Protein AF-A0A811USN0-F1 (afdb_monomer)

InterPro domains:
  IPR006789 Actin-related protein 2/3 complex subunit 5 [PF04699] (48-111)
  IPR006789 Actin-related protein 2/3 complex subunit 5 [PTHR12644] (50-112)
  IPR036743 Actin-related protein 2/3 complex subunit 5 superfamily [G3DSA:1.25.40.190] (1-50)
  IPR036743 Actin-related protein 2/3 complex subunit 5 superfamily [G3DSA:1.25.40.190] (51-123)
  IPR036743 Actin-related protein 2/3 complex subunit 5 superfamily [SSF69103] (9-112)

pLDDT: mean 76.39, std 14.12, range [41.03, 92.69]

Structure (mmCIF, N/CA/C/O backbone):
data_AF-A0A811USN0-F1
#
_entry.id   AF-A0A811USN0-F1
#
loop_
_atom_site.group_PDB
_atom_site.id
_atom_site.type_symbol
_atom_site.label_atom_id
_atom_site.label_alt_id
_atom_site.label_comp_id
_atom_site.label_asym_id
_atom_site.label_entity_id
_atom_site.label_seq_id
_atom_site.pdbx_PDB_ins_code
_atom_site.Cartn_x
_atom_site.Cartn_y
_atom_site.Cartn_z
_atom_site.occupancy
_atom_site.B_iso_or_equiv
_atom_site.auth_seq_id
_atom_site.auth_comp_id
_atom_site.auth_asym_id
_atom_site.auth_atom_id
_atom_site.pdbx_PDB_model_num
ATOM 1 N N . MET A 1 1 ? 60.223 -54.281 -61.742 1.00 41.03 1 MET A N 1
ATOM 2 C CA . MET A 1 1 ? 60.280 -52.808 -61.626 1.00 41.03 1 MET A CA 1
ATOM 3 C C . MET A 1 1 ? 58.925 -52.307 -61.151 1.00 41.03 1 MET A C 1
ATOM 5 O O . MET A 1 1 ? 57.962 -52.420 -61.899 1.00 41.03 1 MET A O 1
ATOM 9 N N . ALA A 1 2 ? 58.818 -51.858 -59.899 1.00 51.75 2 ALA A N 1
ATOM 10 C CA . ALA A 1 2 ? 57.570 -51.318 -59.361 1.00 51.75 2 ALA A CA 1
ATOM 11 C C . ALA A 1 2 ? 57.408 -49.861 -59.815 1.00 51.75 2 ALA A C 1
ATOM 13 O O . ALA A 1 2 ? 58.319 -49.050 -59.654 1.00 51.75 2 ALA A O 1
ATOM 14 N N . LYS A 1 3 ? 56.264 -49.545 -60.427 1.00 57.91 3 LYS A N 1
ATOM 15 C CA . LYS A 1 3 ? 55.904 -48.185 -60.836 1.00 57.91 3 LYS A CA 1
ATOM 16 C C . LYS A 1 3 ? 55.624 -47.381 -59.561 1.00 57.91 3 LYS A C 1
ATOM 18 O O . LYS A 1 3 ? 54.697 -47.710 -58.830 1.00 57.91 3 LYS A O 1
ATOM 23 N N . ASN A 1 4 ? 56.452 -46.376 -59.279 1.00 58.41 4 ASN A N 1
ATOM 24 C CA . ASN A 1 4 ? 56.256 -45.443 -58.171 1.00 58.41 4 ASN A CA 1
ATOM 25 C C . ASN A 1 4 ? 54.902 -44.739 -58.346 1.00 58.41 4 ASN A C 1
ATOM 27 O O . ASN A 1 4 ? 54.686 -44.058 -59.348 1.00 58.41 4 ASN A O 1
ATOM 31 N N . THR A 1 5 ? 53.989 -44.920 -57.393 1.00 60.06 5 THR A N 1
ATOM 32 C CA . THR A 1 5 ? 52.718 -44.197 -57.346 1.00 60.06 5 THR A CA 1
ATOM 33 C C . THR A 1 5 ? 53.018 -42.767 -56.892 1.00 60.06 5 THR A C 1
ATOM 35 O O . THR A 1 5 ? 52.847 -42.411 -55.729 1.00 60.06 5 THR A O 1
ATOM 38 N N . SER A 1 6 ? 53.511 -41.926 -57.800 1.00 59.44 6 SER A N 1
ATOM 39 C CA . SER A 1 6 ? 53.900 -40.533 -57.542 1.00 59.44 6 SER A CA 1
ATOM 40 C C . SER A 1 6 ? 52.705 -39.597 -57.296 1.00 59.44 6 SER A C 1
ATOM 42 O O . SER A 1 6 ? 52.762 -38.411 -57.609 1.00 59.44 6 SER A O 1
ATOM 44 N N . SER A 1 7 ? 51.602 -40.111 -56.748 1.00 60.53 7 SER A N 1
ATOM 45 C CA . SER A 1 7 ? 50.500 -39.291 -56.268 1.00 60.53 7 SER A CA 1
ATOM 46 C C . SER A 1 7 ? 50.750 -38.967 -54.800 1.00 60.53 7 SER A C 1
ATOM 48 O O . SER A 1 7 ? 50.418 -39.731 -53.898 1.00 60.53 7 SER A O 1
ATOM 50 N N . SER A 1 8 ? 51.333 -37.795 -54.550 1.00 58.03 8 SER A N 1
ATOM 51 C CA . SER A 1 8 ? 51.436 -37.217 -53.203 1.00 58.03 8 SER A CA 1
ATOM 52 C C . SER A 1 8 ? 50.071 -36.755 -52.652 1.00 58.03 8 SER A C 1
ATOM 54 O O . SER A 1 8 ? 50.029 -36.090 -51.617 1.00 58.03 8 SER A O 1
ATOM 56 N N . ALA A 1 9 ? 48.961 -37.079 -53.331 1.00 60.50 9 ALA A N 1
ATOM 57 C CA . ALA A 1 9 ? 47.613 -36.630 -52.993 1.00 60.50 9 ALA A CA 1
ATOM 58 C C . ALA A 1 9 ? 47.170 -37.071 -51.591 1.00 60.50 9 ALA A C 1
ATOM 60 O O . ALA A 1 9 ? 46.544 -36.288 -50.896 1.00 60.50 9 ALA A O 1
ATOM 61 N N . PHE A 1 10 ? 47.573 -38.259 -51.128 1.00 59.97 10 PHE A N 1
ATOM 62 C CA . PHE A 1 10 ? 47.262 -38.739 -49.773 1.00 59.97 10 PHE A CA 1
ATOM 63 C C . PHE A 1 10 ? 47.930 -37.906 -48.663 1.00 59.97 10 PHE A C 1
ATOM 65 O O . PHE A 1 10 ? 47.372 -37.749 -47.588 1.00 59.97 10 PHE A O 1
ATOM 72 N N . ARG A 1 11 ? 49.115 -37.334 -48.925 1.00 70.81 11 ARG A N 1
ATOM 73 C CA . ARG A 1 11 ? 49.865 -36.511 -47.952 1.00 70.81 11 ARG A CA 1
ATOM 74 C C . ARG A 1 11 ? 49.391 -35.058 -47.897 1.00 70.81 11 ARG A C 1
ATOM 76 O O . ARG A 1 11 ? 49.898 -34.283 -47.099 1.00 70.81 11 ARG A O 1
ATOM 83 N N . LYS A 1 12 ? 48.492 -34.688 -48.810 1.00 65.94 12 LYS A N 1
ATOM 84 C CA . LYS A 1 12 ? 47.904 -33.352 -48.941 1.00 65.94 12 LYS A CA 1
ATOM 85 C C . LYS A 1 12 ? 46.499 -33.274 -48.344 1.00 65.94 12 LYS A C 1
ATOM 87 O O . LYS A 1 12 ? 45.902 -32.205 -48.390 1.00 65.94 12 LYS A O 1
ATOM 92 N N . ILE A 1 13 ? 45.969 -34.396 -47.854 1.00 70.31 13 ILE A N 1
ATOM 93 C CA . ILE A 1 13 ? 44.689 -34.426 -47.153 1.00 70.31 13 ILE A CA 1
ATOM 94 C C . ILE A 1 13 ? 44.948 -33.851 -45.765 1.00 70.31 13 ILE A C 1
ATOM 96 O O . ILE A 1 13 ? 45.646 -34.467 -44.961 1.00 70.31 13 ILE A O 1
ATOM 100 N N . ASP A 1 14 ? 44.433 -32.648 -45.535 1.00 70.50 14 ASP A N 1
ATOM 101 C CA . ASP A 1 14 ? 44.509 -31.963 -44.253 1.00 70.50 14 ASP A CA 1
ATOM 102 C C . ASP A 1 14 ? 43.494 -32.600 -43.295 1.00 70.50 14 ASP A C 1
ATOM 104 O O . ASP A 1 14 ? 42.296 -32.318 -43.341 1.00 70.50 14 ASP A O 1
ATOM 108 N N . VAL A 1 15 ? 43.969 -33.557 -42.496 1.00 67.50 15 VAL A N 1
ATOM 109 C CA . VAL A 1 15 ? 43.148 -34.291 -41.519 1.00 67.50 15 VAL A CA 1
ATOM 110 C C . VAL A 1 15 ? 42.585 -33.338 -40.460 1.00 67.50 15 VAL A C 1
ATOM 112 O O . VAL A 1 15 ? 41.477 -33.566 -39.974 1.00 67.50 15 VAL A O 1
ATOM 115 N N . ASP A 1 16 ? 43.275 -32.227 -40.186 1.00 68.56 16 ASP A N 1
ATOM 116 C CA . ASP A 1 16 ? 42.848 -31.220 -39.213 1.00 68.56 16 ASP A CA 1
ATOM 117 C C . ASP A 1 16 ? 41.631 -30.414 -39.704 1.00 68.56 16 ASP A C 1
ATOM 119 O O . ASP A 1 16 ? 40.937 -29.782 -38.906 1.00 68.56 16 ASP A O 1
ATOM 123 N N . GLN A 1 17 ? 41.306 -30.466 -41.004 1.00 67.50 17 GLN A N 1
ATOM 124 C CA . GLN A 1 17 ? 40.083 -29.862 -41.546 1.00 67.50 17 GLN A CA 1
ATOM 125 C C . GLN A 1 17 ? 38.807 -30.596 -41.087 1.00 67.50 17 GLN A C 1
ATOM 127 O O . GLN A 1 17 ? 37.736 -29.998 -41.079 1.00 67.50 17 GLN A O 1
ATOM 132 N N . TYR A 1 18 ? 38.916 -31.869 -40.697 1.00 63.50 18 TYR A N 1
ATOM 133 C CA . TYR A 1 18 ? 37.804 -32.675 -40.176 1.00 63.50 18 TYR A CA 1
ATOM 134 C C . TYR A 1 18 ? 37.913 -32.926 -38.666 1.00 63.50 18 TYR A C 1
ATOM 136 O O . TYR A 1 18 ? 37.197 -33.772 -38.135 1.00 63.50 18 TYR A O 1
ATOM 144 N N . ASN A 1 19 ? 38.818 -32.230 -37.972 1.00 70.44 19 ASN A N 1
ATOM 145 C CA . ASN A 1 19 ? 38.892 -32.303 -36.521 1.00 70.44 19 ASN A CA 1
ATOM 146 C C . ASN A 1 19 ? 37.632 -31.654 -35.924 1.00 70.44 19 ASN A C 1
ATOM 148 O O . ASN A 1 19 ? 37.347 -30.499 -36.232 1.00 70.44 19 ASN A O 1
ATOM 152 N N . GLU A 1 20 ? 36.893 -32.378 -35.077 1.00 62.22 20 GLU A N 1
ATOM 153 C CA . GLU A 1 20 ? 35.641 -31.893 -34.465 1.00 62.22 20 GLU A CA 1
ATOM 154 C C . GLU A 1 20 ? 35.855 -30.613 -33.629 1.00 62.22 20 GLU A C 1
ATOM 156 O O . GLU A 1 20 ? 34.942 -29.798 -33.514 1.00 62.22 20 GLU A O 1
ATOM 161 N N . ASP A 1 21 ? 37.079 -30.376 -33.139 1.00 65.19 21 ASP A N 1
ATOM 162 C CA . ASP A 1 21 ? 37.462 -29.151 -32.419 1.00 65.19 21 ASP A CA 1
ATOM 163 C C . ASP A 1 21 ? 37.794 -27.957 -33.341 1.00 65.19 21 ASP A C 1
ATOM 165 O O . ASP A 1 21 ? 37.872 -26.819 -32.880 1.00 65.19 21 ASP A O 1
ATOM 169 N N . ASN A 1 22 ? 37.997 -28.182 -34.646 1.00 60.53 22 ASN A N 1
ATOM 170 C CA . ASN A 1 22 ? 38.261 -27.139 -35.647 1.00 60.53 22 ASN A CA 1
ATOM 171 C C . ASN A 1 22 ? 36.960 -26.677 -36.324 1.00 60.53 22 ASN A C 1
ATOM 173 O O . ASN A 1 22 ? 36.915 -26.471 -37.539 1.00 60.53 22 ASN A O 1
ATOM 177 N N . PHE A 1 23 ? 35.892 -26.550 -35.533 1.00 51.75 23 PHE A N 1
ATOM 178 C CA . PHE A 1 23 ? 34.605 -26.017 -35.959 1.00 51.75 23 PHE A CA 1
ATOM 179 C C . PHE A 1 23 ? 34.807 -24.622 -36.571 1.00 51.75 23 PHE A C 1
ATOM 181 O O . PHE A 1 23 ? 34.940 -23.621 -35.868 1.00 51.75 23 PHE A O 1
ATOM 188 N N . LYS A 1 24 ? 34.865 -24.552 -37.904 1.00 60.28 24 LYS A N 1
ATOM 189 C CA . LYS A 1 24 ? 34.594 -23.313 -38.622 1.00 60.28 24 LYS A CA 1
ATOM 190 C C . LYS A 1 24 ? 33.087 -23.185 -38.618 1.00 60.28 24 LYS A C 1
ATOM 192 O O . LYS A 1 24 ? 32.413 -24.032 -39.194 1.00 60.28 24 LYS A O 1
ATOM 197 N N . GLU A 1 25 ? 32.588 -22.161 -37.937 1.00 57.28 25 GLU A N 1
ATOM 198 C CA . GLU A 1 25 ? 31.242 -21.656 -38.170 1.00 57.28 25 GLU A CA 1
ATOM 199 C C . GLU A 1 25 ? 31.116 -21.420 -39.678 1.00 57.28 25 GLU A C 1
ATOM 201 O O . GLU A 1 25 ? 31.620 -20.431 -40.212 1.00 57.28 25 GLU A O 1
ATOM 206 N N . ASP A 1 26 ? 30.541 -22.390 -40.389 1.00 50.53 26 ASP A N 1
ATOM 207 C CA . ASP A 1 26 ? 30.083 -22.182 -41.746 1.00 50.53 26 ASP A CA 1
ATOM 208 C C . ASP A 1 26 ? 29.127 -20.988 -41.681 1.00 50.53 26 ASP A C 1
ATOM 210 O O . ASP A 1 26 ? 28.140 -20.989 -40.942 1.00 50.53 26 ASP A O 1
ATOM 214 N N . GLU A 1 27 ? 29.456 -19.943 -42.437 1.00 54.44 27 GLU A N 1
ATOM 215 C CA . GLU A 1 27 ? 28.671 -18.725 -42.637 1.00 54.44 27 GLU A CA 1
ATOM 216 C C . GLU A 1 27 ? 27.420 -19.052 -43.481 1.00 54.44 27 GLU A C 1
ATOM 218 O O . GLU A 1 27 ? 27.220 -18.553 -44.586 1.00 54.44 27 GLU A O 1
ATOM 223 N N . ALA A 1 28 ? 26.617 -19.995 -42.991 1.00 50.16 28 ALA A N 1
ATOM 224 C CA . ALA A 1 28 ? 25.419 -20.537 -43.610 1.00 50.16 28 ALA A CA 1
ATOM 225 C C . ALA A 1 28 ? 24.552 -21.250 -42.561 1.00 50.16 28 ALA A C 1
ATOM 227 O O . ALA A 1 28 ? 24.164 -22.396 -42.725 1.00 50.16 28 ALA A O 1
ATOM 228 N N . ASP A 1 29 ? 24.244 -20.555 -41.476 1.00 41.72 29 ASP A N 1
ATOM 229 C CA . ASP A 1 29 ? 22.856 -20.397 -41.078 1.00 41.72 29 ASP A CA 1
ATOM 230 C C . ASP A 1 29 ? 22.794 -19.193 -40.153 1.00 41.72 29 ASP A C 1
ATOM 232 O O . ASP A 1 29 ? 23.377 -19.164 -39.069 1.00 41.72 29 ASP A O 1
ATOM 236 N N . ALA A 1 30 ? 22.038 -18.186 -40.580 1.00 48.41 30 ALA A N 1
ATOM 237 C CA . ALA A 1 30 ? 21.395 -17.268 -39.667 1.00 48.41 30 ALA A CA 1
ATOM 238 C C . ALA A 1 30 ? 20.422 -18.085 -38.799 1.00 48.41 30 ALA A C 1
ATOM 240 O O . ALA A 1 30 ? 19.203 -17.993 -38.937 1.00 48.41 30 ALA A O 1
ATOM 241 N N . ILE A 1 31 ? 20.963 -18.894 -37.885 1.00 46.47 31 ILE A N 1
ATOM 242 C CA . ILE A 1 31 ? 20.299 -19.209 -36.638 1.00 46.47 31 ILE A CA 1
ATOM 243 C C . ILE A 1 31 ? 20.138 -17.838 -36.020 1.00 46.47 31 ILE A C 1
ATOM 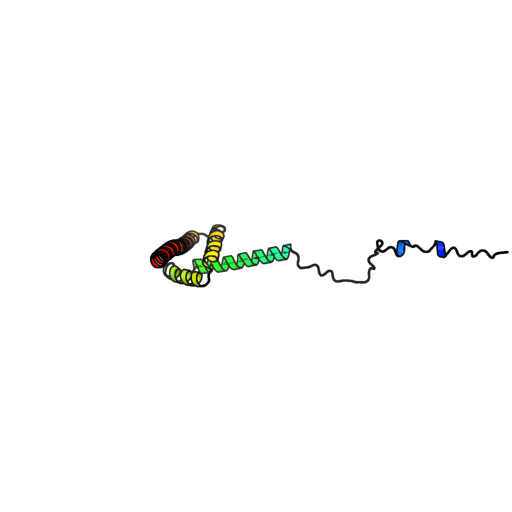245 O O . ILE A 1 31 ? 21.094 -17.241 -35.528 1.00 46.47 31 ILE A O 1
ATOM 249 N N . SER A 1 32 ? 18.934 -17.293 -36.192 1.00 50.19 32 SER A N 1
ATOM 250 C CA . SER A 1 32 ? 18.416 -16.194 -35.409 1.00 50.19 32 SER A CA 1
ATOM 251 C C . SER A 1 32 ? 18.960 -16.400 -34.007 1.00 50.19 32 SER A C 1
ATOM 253 O O . SER A 1 32 ? 18.545 -17.327 -33.310 1.00 50.19 32 SER A O 1
ATOM 255 N N . ALA A 1 33 ? 19.951 -15.591 -33.629 1.00 50.38 33 ALA A N 1
ATOM 256 C CA . ALA A 1 33 ? 20.247 -15.383 -32.240 1.00 50.38 33 ALA A CA 1
ATOM 257 C C . ALA A 1 33 ? 18.945 -14.793 -31.715 1.00 50.38 33 ALA A C 1
ATOM 259 O O . ALA A 1 33 ? 18.709 -13.587 -31.785 1.00 50.38 33 ALA A O 1
ATOM 260 N N . THR A 1 34 ? 18.044 -15.662 -31.265 1.00 55.25 34 THR A N 1
ATOM 261 C CA . THR A 1 34 ? 17.005 -15.307 -30.325 1.00 55.25 34 THR A CA 1
ATOM 262 C C . THR A 1 34 ? 17.777 -14.986 -29.059 1.00 55.25 34 THR A C 1
ATOM 264 O O . THR A 1 34 ? 17.880 -15.799 -28.143 1.00 55.25 34 THR A O 1
ATOM 267 N N . VAL A 1 35 ? 18.437 -13.826 -29.076 1.00 63.59 35 VAL A N 1
ATOM 268 C CA . VAL A 1 35 ? 18.898 -13.130 -27.895 1.00 63.59 35 VAL A CA 1
ATOM 269 C C . VAL A 1 35 ? 17.630 -13.040 -27.069 1.00 63.59 35 VAL A C 1
ATOM 271 O O . VAL A 1 35 ? 16.660 -12.397 -27.480 1.00 63.59 35 VAL A O 1
ATOM 274 N N . GLY A 1 36 ? 17.573 -13.836 -26.001 1.00 67.50 36 GLY A N 1
ATOM 275 C CA . GLY A 1 36 ? 16.474 -13.764 -25.053 1.00 67.50 36 GLY A CA 1
ATOM 276 C C . GLY A 1 36 ? 16.296 -12.308 -24.617 1.00 67.50 36 GLY A C 1
ATOM 277 O O . GLY A 1 36 ? 17.249 -11.530 -24.718 1.00 67.50 36 GLY A O 1
ATOM 278 N N . PRO A 1 37 ? 15.089 -11.908 -24.191 1.00 76.06 37 PRO A N 1
ATOM 279 C CA . PRO A 1 37 ? 14.859 -10.545 -23.726 1.00 76.06 37 PRO A CA 1
ATOM 280 C C . PRO A 1 37 ? 15.963 -10.131 -22.741 1.00 76.06 37 PRO A C 1
ATOM 282 O O . PRO A 1 37 ? 16.319 -10.912 -21.861 1.00 76.06 37 PRO A O 1
ATOM 285 N N . ASP A 1 38 ? 16.547 -8.945 -22.941 1.00 81.06 38 ASP A N 1
ATOM 286 C CA . ASP A 1 38 ? 17.669 -8.462 -22.133 1.00 81.06 38 ASP A CA 1
ATOM 287 C C . ASP A 1 38 ? 17.276 -8.465 -20.651 1.00 81.06 38 ASP A C 1
ATOM 289 O O . ASP A 1 38 ? 16.283 -7.857 -20.254 1.00 81.06 38 ASP A O 1
ATOM 293 N N . GLU A 1 39 ? 18.055 -9.150 -19.815 1.00 83.56 39 GLU A N 1
ATOM 294 C CA . GLU A 1 39 ? 17.794 -9.278 -18.377 1.00 83.56 39 GLU A CA 1
ATOM 295 C C . GLU A 1 39 ? 17.695 -7.898 -17.694 1.00 83.56 39 GLU A C 1
ATOM 297 O O . GLU A 1 39 ? 16.932 -7.704 -16.738 1.00 83.56 39 GLU A O 1
ATOM 302 N N . ASN A 1 40 ? 18.415 -6.893 -18.208 1.00 82.44 40 ASN A N 1
ATOM 303 C CA . ASN A 1 40 ? 18.322 -5.522 -17.703 1.00 82.44 40 ASN A CA 1
ATOM 304 C C . ASN A 1 40 ? 17.006 -4.846 -18.113 1.00 82.44 40 ASN A C 1
ATOM 306 O O . ASN A 1 40 ? 16.394 -4.134 -17.313 1.00 82.44 40 ASN A O 1
ATOM 310 N N . GLU A 1 41 ? 16.522 -5.094 -19.327 1.00 83.06 41 GLU A N 1
ATOM 311 C CA . GLU A 1 41 ? 15.199 -4.656 -19.771 1.00 83.06 41 GLU A CA 1
ATOM 312 C C . GLU A 1 41 ? 14.090 -5.325 -18.944 1.00 83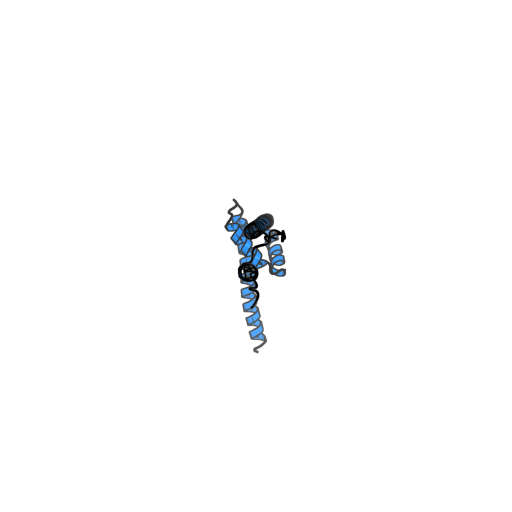.06 41 GLU A C 1
ATOM 314 O O . GLU A 1 41 ? 13.199 -4.639 -18.439 1.00 83.06 41 GLU A O 1
ATOM 319 N N . ILE A 1 42 ? 14.191 -6.634 -18.687 1.00 83.31 42 ILE A N 1
ATOM 320 C CA . ILE A 1 42 ? 13.248 -7.378 -17.836 1.00 83.31 42 ILE A CA 1
ATOM 321 C C . ILE A 1 42 ? 13.202 -6.780 -16.425 1.00 83.31 42 ILE A C 1
ATOM 323 O O . ILE A 1 42 ? 12.123 -6.498 -15.896 1.00 83.31 42 ILE A O 1
ATOM 327 N N . THR A 1 43 ? 14.356 -6.553 -15.797 1.00 84.44 43 THR A N 1
ATOM 328 C CA . THR A 1 43 ? 14.427 -5.977 -14.442 1.00 84.44 43 THR A CA 1
ATOM 329 C C . THR A 1 43 ? 13.919 -4.536 -14.397 1.00 84.44 43 THR A C 1
ATOM 331 O O . THR A 1 43 ? 13.223 -4.157 -13.447 1.00 84.44 43 THR A O 1
ATOM 334 N N . THR A 1 44 ? 14.183 -3.750 -15.441 1.00 85.38 44 THR A N 1
ATOM 335 C CA . THR A 1 44 ? 13.668 -2.385 -15.582 1.00 85.38 44 THR A CA 1
ATOM 336 C C . THR A 1 44 ? 12.143 -2.385 -15.691 1.00 85.38 44 THR A C 1
ATOM 338 O O . THR A 1 44 ? 11.479 -1.689 -14.922 1.00 85.38 44 THR A O 1
ATOM 341 N N . LEU A 1 45 ? 11.567 -3.217 -16.562 1.00 84.12 45 LEU A N 1
ATOM 342 C CA . LEU A 1 45 ? 10.116 -3.341 -16.737 1.00 84.12 45 LEU A CA 1
ATOM 343 C C . LEU A 1 45 ? 9.421 -3.857 -15.467 1.00 84.12 45 LEU A C 1
ATOM 345 O O . LEU A 1 45 ? 8.369 -3.343 -15.078 1.00 84.12 45 LEU A O 1
ATOM 349 N N . LEU A 1 46 ? 10.023 -4.824 -14.767 1.00 82.50 46 LEU A N 1
ATOM 350 C CA . LEU A 1 46 ? 9.515 -5.322 -13.484 1.00 82.50 46 LEU A CA 1
ATOM 351 C C . LEU A 1 46 ? 9.517 -4.239 -12.400 1.00 82.50 46 LEU A C 1
ATOM 353 O O . LEU A 1 46 ? 8.586 -4.169 -11.596 1.00 82.50 46 LEU A O 1
ATOM 357 N N . THR A 1 47 ? 10.550 -3.399 -12.362 1.00 83.88 47 THR A N 1
ATOM 358 C CA . THR A 1 47 ? 10.652 -2.302 -11.390 1.00 83.88 47 THR A CA 1
ATOM 359 C C . THR A 1 47 ? 9.630 -1.210 -11.699 1.00 83.88 47 THR A C 1
ATOM 361 O O . THR A 1 47 ? 8.863 -0.825 -10.819 1.00 83.88 47 THR A O 1
ATOM 364 N N . GLN A 1 48 ? 9.506 -0.815 -12.969 1.00 84.19 48 GLN A N 1
ATOM 365 C CA . GLN A 1 48 ? 8.494 0.144 -13.421 1.00 84.19 48 GLN A CA 1
ATOM 366 C C . GLN A 1 48 ? 7.065 -0.328 -13.116 1.00 84.19 48 GLN A C 1
ATOM 368 O O . GLN A 1 48 ? 6.238 0.445 -12.630 1.00 84.19 48 GLN A O 1
ATOM 373 N N . GLY A 1 49 ? 6.763 -1.608 -13.352 1.00 82.31 49 GLY A N 1
ATOM 374 C CA . GLY A 1 49 ? 5.464 -2.191 -13.013 1.00 82.31 49 GLY A CA 1
ATOM 375 C C . GLY A 1 49 ? 5.156 -2.111 -11.514 1.00 82.31 49 GLY A C 1
ATOM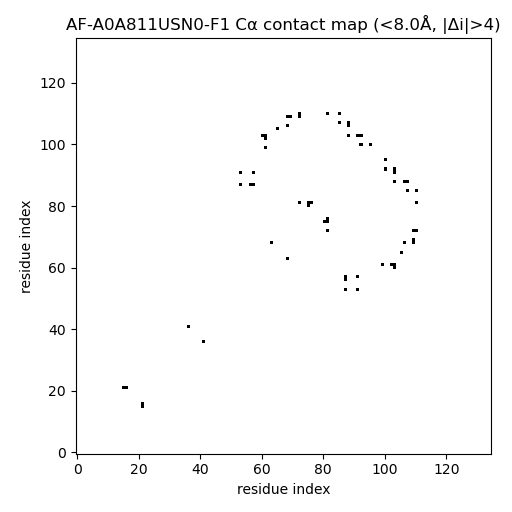 376 O O . GLY A 1 49 ? 4.044 -1.742 -11.127 1.00 82.31 49 GLY A O 1
ATOM 377 N N . LYS A 1 50 ? 6.152 -2.391 -10.662 1.00 83.94 50 LYS A N 1
ATOM 378 C CA . LYS A 1 50 ? 6.028 -2.280 -9.198 1.00 83.94 50 LYS A CA 1
ATOM 379 C C . LYS A 1 50 ? 5.773 -0.841 -8.750 1.00 83.94 50 LYS A C 1
ATOM 381 O O . LYS A 1 50 ? 4.904 -0.627 -7.904 1.00 83.94 50 LYS A O 1
ATOM 386 N N . ASP A 1 51 ? 6.460 0.132 -9.341 1.00 86.56 51 ASP A N 1
ATOM 387 C CA . ASP A 1 51 ? 6.288 1.549 -9.007 1.00 86.56 51 ASP A CA 1
ATOM 388 C C . ASP A 1 51 ? 4.918 2.083 -9.454 1.00 86.56 51 ASP A C 1
ATOM 390 O O . ASP A 1 51 ? 4.264 2.833 -8.725 1.00 86.56 51 ASP A O 1
ATOM 394 N N . ASN A 1 52 ? 4.422 1.653 -10.617 1.00 88.19 52 ASN A N 1
ATOM 395 C CA . ASN A 1 52 ? 3.080 2.006 -11.093 1.00 88.19 52 ASN A CA 1
ATOM 396 C C . ASN A 1 52 ? 1.980 1.427 -10.193 1.00 88.19 52 ASN A C 1
ATOM 398 O O . ASN A 1 52 ? 1.025 2.128 -9.832 1.00 88.19 52 ASN A O 1
ATOM 402 N N . ALA A 1 53 ? 2.128 0.159 -9.797 1.00 87.44 53 ALA A N 1
ATOM 403 C CA . ALA A 1 53 ? 1.220 -0.487 -8.857 1.00 87.44 53 ALA A CA 1
ATOM 404 C C . ALA A 1 53 ? 1.223 0.241 -7.507 1.00 87.44 53 ALA A C 1
ATOM 406 O O . ALA A 1 53 ? 0.162 0.550 -6.970 1.00 87.44 53 ALA A O 1
ATOM 407 N N . LEU A 1 54 ? 2.404 0.594 -6.993 1.00 87.88 54 LEU A N 1
ATOM 408 C CA . LEU A 1 54 ? 2.543 1.354 -5.757 1.00 87.88 54 LEU A CA 1
ATOM 409 C C . LEU A 1 54 ? 1.854 2.716 -5.825 1.00 87.88 54 LEU A C 1
ATOM 411 O O . LEU A 1 54 ? 1.072 3.043 -4.936 1.00 87.88 54 LEU A O 1
ATOM 415 N N . ASN A 1 55 ? 2.103 3.494 -6.877 1.00 89.19 55 ASN A N 1
ATOM 416 C CA . ASN A 1 55 ? 1.500 4.817 -7.031 1.00 89.19 55 ASN A CA 1
ATOM 417 C C . ASN A 1 55 ? -0.029 4.744 -7.057 1.00 89.19 55 ASN A C 1
ATOM 419 O O . ASN A 1 55 ? -0.710 5.564 -6.441 1.00 89.19 55 ASN A O 1
ATOM 423 N N . THR A 1 56 ? -0.573 3.740 -7.742 1.00 90.19 56 THR A N 1
ATOM 424 C CA . THR A 1 56 ? -2.020 3.512 -7.805 1.00 90.19 56 THR A CA 1
ATOM 425 C C . THR A 1 56 ? -2.573 3.146 -6.430 1.00 90.19 56 THR A C 1
ATOM 427 O O . THR A 1 56 ? -3.522 3.772 -5.958 1.00 90.19 56 THR A O 1
ATOM 430 N N . THR A 1 57 ? -1.937 2.193 -5.750 1.00 90.00 57 THR A N 1
ATOM 431 C CA . THR A 1 57 ? -2.335 1.738 -4.415 1.00 90.00 57 THR A CA 1
ATOM 432 C C . THR A 1 57 ? -2.282 2.870 -3.389 1.00 90.00 57 THR A C 1
ATOM 434 O O . THR A 1 57 ? -3.248 3.068 -2.654 1.00 90.00 57 THR A O 1
ATOM 437 N N . LEU A 1 58 ? -1.214 3.675 -3.373 1.00 89.56 58 LEU A N 1
ATOM 438 C CA . LEU A 1 58 ? -1.091 4.824 -2.470 1.00 89.56 58 LEU A CA 1
ATOM 439 C C . LEU A 1 58 ? -2.166 5.880 -2.732 1.00 89.56 58 LEU A C 1
ATOM 441 O O . LEU A 1 58 ? -2.758 6.385 -1.783 1.00 89.56 58 LEU A O 1
ATOM 445 N N . ARG A 1 59 ? -2.486 6.182 -3.995 1.00 90.06 59 ARG A N 1
ATOM 446 C CA . ARG A 1 59 ? -3.589 7.105 -4.314 1.00 90.06 59 ARG A CA 1
ATOM 447 C C . ARG A 1 59 ? -4.923 6.608 -3.767 1.00 90.06 59 ARG A C 1
ATOM 449 O O . ARG A 1 59 ? -5.668 7.395 -3.191 1.00 90.06 59 ARG A O 1
ATOM 456 N N . VAL A 1 60 ? -5.213 5.314 -3.911 1.00 91.44 60 VAL A N 1
ATOM 457 C CA . VAL A 1 60 ? -6.439 4.716 -3.364 1.00 91.44 60 VAL A CA 1
ATOM 458 C C . VAL A 1 60 ? -6.440 4.795 -1.836 1.00 91.44 60 VAL A C 1
ATOM 460 O O . VAL A 1 60 ? -7.404 5.303 -1.267 1.00 91.44 60 VAL A O 1
ATOM 463 N N . LEU A 1 61 ? -5.350 4.392 -1.176 1.00 89.88 61 LEU A N 1
ATOM 464 C CA . LEU A 1 61 ? -5.194 4.447 0.286 1.00 89.88 61 LEU A CA 1
ATOM 465 C C . LEU A 1 61 ? -5.398 5.857 0.848 1.00 89.88 61 LEU A C 1
ATOM 467 O O . LEU A 1 61 ? -6.069 6.023 1.864 1.00 89.88 61 LEU A O 1
ATOM 471 N N . LEU A 1 62 ? -4.849 6.873 0.182 1.00 89.69 62 LEU A N 1
ATOM 472 C CA . LEU A 1 62 ? -4.983 8.273 0.586 1.00 89.69 62 LEU A CA 1
ATOM 473 C C . LEU A 1 62 ? -6.368 8.862 0.264 1.00 89.69 62 LEU A C 1
ATOM 475 O O . LEU A 1 62 ? -6.757 9.857 0.866 1.00 89.69 62 LEU A O 1
ATOM 479 N N . SER A 1 63 ? -7.124 8.267 -0.666 1.00 92.06 63 SER A N 1
ATOM 480 C CA . SER A 1 63 ? -8.488 8.710 -1.005 1.00 92.06 63 SER A CA 1
ATOM 481 C C . SER A 1 63 ? -9.556 8.224 -0.017 1.00 92.06 63 SER A C 1
ATOM 483 O O . SER A 1 63 ? -10.632 8.819 0.099 1.00 92.06 63 SER A O 1
ATOM 485 N N . ILE A 1 64 ? -9.275 7.130 0.694 1.00 92.69 64 ILE A N 1
ATOM 486 C CA . ILE A 1 64 ? -10.196 6.527 1.655 1.00 92.69 64 ILE A CA 1
ATOM 487 C C . ILE A 1 64 ? -10.211 7.372 2.931 1.00 92.69 64 ILE A C 1
ATOM 489 O O . ILE A 1 64 ? -9.188 7.605 3.566 1.00 92.69 64 ILE A O 1
ATOM 493 N N . LYS A 1 65 ? -11.410 7.796 3.335 1.00 92.38 65 LYS A N 1
ATOM 494 C CA . LYS A 1 65 ? -11.629 8.562 4.571 1.00 92.38 65 LYS A CA 1
ATOM 495 C C . LYS A 1 65 ? -11.482 7.669 5.802 1.00 92.38 65 LYS A C 1
ATOM 497 O O . LYS A 1 65 ? -11.901 6.512 5.760 1.00 92.38 65 LYS A O 1
ATOM 502 N N . SER A 1 66 ? -11.058 8.239 6.933 1.00 90.00 66 SER A N 1
ATOM 503 C CA . SER A 1 66 ? -10.870 7.504 8.194 1.00 90.00 66 SER A CA 1
ATOM 504 C C . SER A 1 66 ? -12.100 6.710 8.659 1.00 90.00 66 SER A C 1
ATOM 506 O O . SER A 1 66 ? -11.952 5.636 9.231 1.00 90.00 66 SER A O 1
ATOM 508 N N . SER A 1 67 ? -13.315 7.180 8.351 1.00 92.19 67 SER A N 1
ATOM 509 C CA . SER A 1 67 ? -14.569 6.480 8.672 1.00 92.19 67 SER A CA 1
ATOM 510 C C . SER A 1 67 ? -14.802 5.184 7.885 1.00 92.19 67 SER A C 1
ATOM 512 O O . SER A 1 67 ? -15.584 4.349 8.319 1.00 92.19 67 SER A O 1
ATOM 514 N N . GLN A 1 68 ? -14.160 5.022 6.726 1.00 92.44 68 GLN A N 1
ATOM 515 C CA . GLN A 1 68 ? -14.297 3.852 5.849 1.00 92.44 68 GLN A CA 1
ATOM 516 C C . GLN A 1 68 ? -13.111 2.884 5.974 1.00 92.44 68 GLN A C 1
ATOM 518 O O . GLN A 1 68 ? -13.137 1.797 5.399 1.00 92.44 68 GLN A O 1
ATOM 523 N N . MET A 1 69 ? -12.072 3.256 6.730 1.00 91.81 69 MET A N 1
ATOM 524 C CA . MET A 1 69 ? -10.867 2.438 6.878 1.00 91.81 69 MET A CA 1
ATOM 525 C C . MET A 1 69 ? -11.170 1.091 7.534 1.00 91.81 69 MET A C 1
ATOM 527 O O . MET A 1 69 ? -10.671 0.076 7.068 1.00 91.81 69 MET A O 1
ATOM 531 N N . ASP A 1 70 ? -12.020 1.047 8.563 1.00 91.25 70 ASP A N 1
ATOM 532 C CA . ASP A 1 70 ? -12.305 -0.198 9.291 1.00 91.25 70 ASP A CA 1
ATOM 533 C C . ASP A 1 70 ? -12.905 -1.284 8.382 1.00 91.25 70 ASP A C 1
ATOM 535 O O . ASP A 1 70 ? -12.429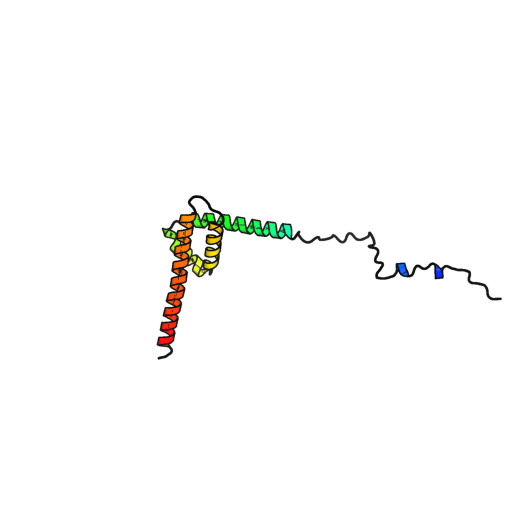 -2.424 8.386 1.00 91.25 70 ASP A O 1
ATOM 539 N N . GLN A 1 71 ? -13.864 -0.897 7.533 1.00 92.00 71 GLN A N 1
ATOM 540 C CA . GLN A 1 71 ? -14.479 -1.773 6.533 1.00 92.00 71 GLN A CA 1
ATOM 541 C C . GLN A 1 71 ? -13.463 -2.226 5.474 1.00 92.00 71 GLN A C 1
ATOM 543 O O . GLN A 1 71 ? -13.426 -3.398 5.104 1.00 92.00 71 GLN A O 1
ATOM 548 N N . ALA A 1 72 ? -12.610 -1.316 4.996 1.00 91.81 72 ALA A N 1
ATOM 549 C CA . ALA A 1 72 ? -11.579 -1.654 4.018 1.00 91.81 72 ALA A CA 1
ATOM 550 C C . ALA A 1 72 ? -10.554 -2.647 4.588 1.00 91.81 72 ALA A C 1
ATOM 552 O O . ALA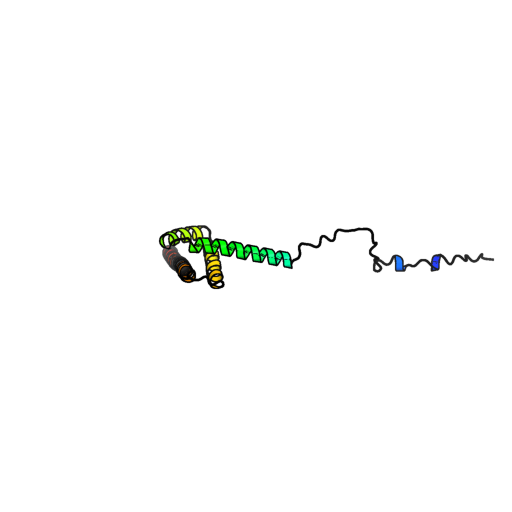 A 1 72 ? -10.197 -3.618 3.928 1.00 91.81 72 ALA A O 1
ATOM 553 N N . VAL A 1 73 ? -10.113 -2.450 5.834 1.00 90.69 73 VAL A N 1
ATOM 554 C CA . VAL A 1 73 ? -9.174 -3.360 6.505 1.00 90.69 73 VAL A CA 1
ATOM 555 C C . VAL A 1 73 ? -9.819 -4.732 6.738 1.00 90.69 73 VAL A C 1
ATOM 557 O O . VAL A 1 73 ? -9.118 -5.733 6.726 1.00 90.69 73 VAL A O 1
ATOM 560 N N . GLU A 1 74 ? -11.131 -4.817 6.975 1.00 90.50 74 GLU A N 1
ATOM 561 C CA . GLU A 1 74 ? -11.845 -6.101 7.107 1.00 90.50 74 GLU A CA 1
ATOM 562 C C . GLU A 1 74 ? -11.917 -6.849 5.771 1.00 90.50 74 GLU A C 1
ATOM 564 O O . GLU A 1 74 ? -11.626 -8.041 5.714 1.00 90.50 74 GLU A O 1
ATOM 569 N N . ALA A 1 75 ? -12.192 -6.141 4.674 1.00 91.06 75 ALA A N 1
ATOM 570 C CA . ALA A 1 75 ? -12.122 -6.728 3.339 1.00 91.06 75 ALA A CA 1
ATOM 571 C C . ALA A 1 75 ? -10.700 -7.214 2.999 1.00 91.06 75 ALA A C 1
ATOM 573 O O . ALA A 1 75 ? -10.536 -8.283 2.417 1.00 91.06 75 ALA A O 1
ATOM 574 N N . LEU A 1 76 ? -9.659 -6.466 3.381 1.00 90.19 76 LEU A N 1
ATOM 575 C CA . LEU A 1 76 ? -8.265 -6.878 3.172 1.00 90.19 76 LEU A CA 1
ATOM 576 C C . LEU A 1 76 ? -7.873 -8.094 4.019 1.00 90.19 76 LEU A C 1
ATOM 578 O O . LEU A 1 76 ? -7.114 -8.933 3.543 1.00 90.19 76 LEU A O 1
ATOM 582 N N . GLU A 1 77 ? -8.394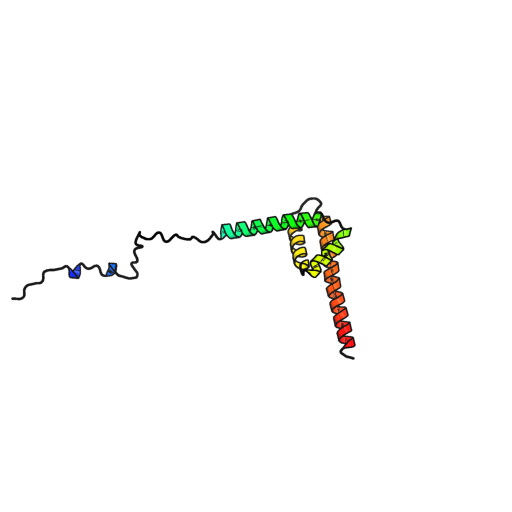 -8.205 5.242 1.00 88.06 77 GLU A N 1
ATOM 583 C CA . GLU A 1 77 ? -8.200 -9.371 6.112 1.00 88.06 77 GLU A CA 1
ATOM 584 C C . GLU A 1 77 ? -8.819 -10.632 5.505 1.00 88.06 77 GLU A C 1
ATOM 586 O O . GLU A 1 77 ? -8.156 -11.658 5.430 1.00 88.06 77 GLU A O 1
ATOM 591 N N . GLN A 1 78 ? -10.044 -10.539 4.981 1.00 88.31 78 GLN A N 1
ATOM 592 C CA . GLN A 1 78 ? -10.728 -11.665 4.329 1.00 88.31 78 GLN A CA 1
ATOM 593 C C . GLN A 1 78 ? -9.996 -12.199 3.089 1.00 88.31 78 GLN A C 1
ATOM 595 O O . GLN A 1 78 ? -10.238 -13.331 2.679 1.00 88.31 78 GLN A O 1
ATOM 600 N N . ASN A 1 79 ? -9.131 -11.384 2.482 1.00 89.56 79 ASN A N 1
ATOM 601 C CA . ASN A 1 79 ? -8.350 -11.745 1.301 1.00 89.56 79 ASN A CA 1
ATOM 602 C C . ASN A 1 79 ? -6.872 -12.046 1.624 1.00 89.56 79 ASN A C 1
ATOM 604 O O . ASN A 1 79 ? -6.075 -12.151 0.696 1.00 89.56 79 ASN A O 1
ATOM 608 N N . ASP A 1 80 ? -6.482 -12.135 2.903 1.00 87.06 80 ASP A N 1
ATOM 609 C CA . ASP A 1 80 ? -5.087 -12.324 3.341 1.00 87.06 80 ASP A CA 1
ATOM 610 C C . ASP A 1 80 ? -4.110 -11.249 2.800 1.00 87.06 80 ASP A C 1
ATOM 612 O O . ASP A 1 80 ? -2.914 -11.475 2.612 1.00 87.06 80 ASP A O 1
ATOM 616 N N . LEU A 1 81 ? -4.607 -10.030 2.555 1.00 90.12 81 LEU A N 1
ATOM 617 C CA . LEU A 1 81 ? -3.840 -8.915 1.980 1.00 90.12 81 LEU A CA 1
ATOM 618 C C . LEU A 1 81 ? -3.314 -7.925 3.031 1.00 90.12 81 LEU A C 1
ATOM 6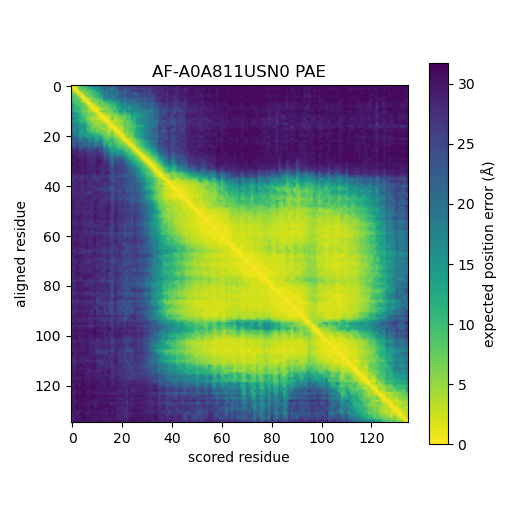20 O O . LEU A 1 81 ? -2.716 -6.907 2.671 1.00 90.12 81 LEU A O 1
ATOM 624 N N . LEU A 1 82 ? -3.502 -8.192 4.327 1.00 88.19 82 LEU A N 1
ATOM 625 C CA . LEU A 1 82 ? -3.034 -7.305 5.401 1.00 88.19 82 LEU A CA 1
ATOM 626 C C . LEU A 1 82 ? -1.509 -7.139 5.418 1.00 88.19 82 LEU A C 1
ATOM 628 O O . LEU A 1 82 ? -1.020 -6.026 5.610 1.00 88.19 82 LEU A O 1
ATOM 632 N N . ASP A 1 83 ? -0.757 -8.204 5.156 1.00 87.81 83 ASP A N 1
ATOM 633 C CA . ASP A 1 83 ? 0.706 -8.130 5.077 1.00 87.81 83 ASP A CA 1
ATOM 634 C C . ASP A 1 83 ? 1.168 -7.329 3.853 1.00 87.81 83 ASP A C 1
ATOM 636 O O . ASP A 1 83 ? 2.186 -6.633 3.881 1.00 87.81 83 ASP A O 1
ATOM 640 N N . VAL A 1 84 ? 0.406 -7.407 2.759 1.00 90.56 84 VAL A N 1
ATOM 641 C CA . VAL A 1 84 ? 0.659 -6.642 1.533 1.00 90.56 84 VAL A CA 1
ATOM 642 C C . VAL A 1 84 ? 0.386 -5.158 1.771 1.00 90.56 84 VAL A C 1
ATOM 644 O O . VAL A 1 84 ? 1.218 -4.326 1.407 1.00 90.56 84 VAL A O 1
ATOM 647 N N . LEU A 1 85 ? -0.718 -4.823 2.449 1.00 90.44 85 LEU A N 1
ATOM 648 C CA . LEU A 1 85 ? -1.010 -3.462 2.902 1.00 90.44 85 LEU A CA 1
ATOM 649 C C . LEU A 1 85 ? 0.169 -2.888 3.699 1.00 90.44 85 LEU A C 1
ATOM 651 O O . LEU A 1 85 ? 0.621 -1.781 3.411 1.00 90.44 85 LEU A O 1
ATOM 655 N N . MET A 1 86 ? 0.709 -3.658 4.647 1.00 90.88 86 MET A N 1
ATOM 656 C CA . MET A 1 86 ? 1.824 -3.213 5.480 1.00 90.88 86 MET A CA 1
ATOM 657 C C . MET A 1 86 ? 3.083 -2.896 4.660 1.00 90.88 86 MET A C 1
ATOM 659 O O . MET A 1 86 ? 3.717 -1.860 4.865 1.00 90.88 86 MET A O 1
ATOM 663 N N . LYS A 1 87 ? 3.411 -3.728 3.662 1.00 90.50 87 LYS A N 1
ATOM 664 C CA . LYS A 1 87 ? 4.526 -3.470 2.732 1.00 90.50 87 LYS A CA 1
ATOM 665 C C . LYS A 1 87 ? 4.340 -2.162 1.958 1.00 90.50 87 LYS A C 1
ATOM 667 O O . LYS A 1 87 ? 5.292 -1.393 1.837 1.00 90.50 87 LYS A O 1
ATOM 672 N N . TYR A 1 88 ? 3.132 -1.887 1.462 1.00 90.19 88 TYR A N 1
ATOM 673 C CA . TYR A 1 88 ? 2.843 -0.644 0.736 1.00 90.19 88 TYR A CA 1
ATOM 674 C C . TYR A 1 88 ? 2.889 0.595 1.633 1.00 90.19 88 TYR A C 1
ATOM 676 O O . TYR A 1 88 ? 3.326 1.644 1.168 1.00 90.19 88 TYR A O 1
ATOM 684 N N . ILE A 1 89 ? 2.503 0.486 2.908 1.00 90.44 89 ILE A N 1
ATOM 685 C CA . ILE A 1 89 ? 2.632 1.584 3.877 1.00 90.44 89 ILE A CA 1
ATOM 686 C C . ILE A 1 89 ? 4.109 1.924 4.107 1.00 90.44 89 ILE A C 1
ATOM 688 O O . ILE A 1 89 ? 4.490 3.087 3.985 1.00 90.44 89 ILE A O 1
ATOM 692 N N . TYR A 1 90 ? 4.958 0.924 4.372 1.00 91.00 90 TYR A N 1
ATOM 693 C CA . TYR A 1 90 ? 6.397 1.151 4.556 1.00 91.00 90 TYR A CA 1
ATOM 694 C C . TYR A 1 90 ? 7.060 1.721 3.309 1.00 91.00 90 TYR A C 1
ATOM 696 O O . TYR A 1 90 ? 7.793 2.702 3.396 1.00 91.00 90 TYR A O 1
ATOM 704 N N . ARG A 1 91 ? 6.736 1.172 2.137 1.00 87.44 91 ARG A N 1
ATOM 705 C CA . ARG A 1 91 ? 7.255 1.693 0.874 1.00 87.44 91 ARG A CA 1
ATOM 706 C C . ARG A 1 91 ? 6.730 3.102 0.566 1.00 87.44 91 ARG A C 1
ATOM 708 O O . ARG A 1 91 ? 7.442 3.899 -0.029 1.00 87.44 91 ARG A O 1
ATOM 715 N N . GLY A 1 92 ? 5.517 3.439 1.005 1.00 88.12 92 GLY A N 1
ATOM 716 C CA . GLY A 1 92 ? 4.968 4.794 0.930 1.00 88.12 92 GLY A CA 1
ATOM 717 C C . GLY A 1 92 ? 5.713 5.802 1.807 1.00 88.12 92 GLY A C 1
ATOM 718 O O . GLY A 1 92 ? 5.853 6.953 1.407 1.00 88.12 92 GLY A O 1
ATOM 719 N N . PHE A 1 93 ? 6.255 5.384 2.956 1.00 86.50 93 PHE A N 1
ATOM 720 C CA . PHE A 1 93 ? 7.116 6.245 3.776 1.00 86.50 93 PHE A CA 1
ATOM 721 C C . PHE A 1 93 ? 8.492 6.505 3.146 1.00 86.50 93 PHE A C 1
ATOM 723 O O . PHE A 1 93 ? 9.101 7.530 3.444 1.00 86.50 93 PHE A O 1
ATOM 730 N N . GLU A 1 94 ? 8.971 5.626 2.260 1.00 86.19 94 GLU A N 1
ATOM 731 C CA . GLU A 1 94 ? 10.217 5.846 1.510 1.00 86.19 94 GLU A CA 1
ATOM 732 C C . GLU A 1 94 ? 10.079 6.937 0.434 1.00 86.19 94 GLU A C 1
ATOM 734 O O . GLU A 1 94 ? 11.080 7.528 0.032 1.00 86.19 94 GLU A O 1
ATOM 739 N N . ILE A 1 95 ? 8.852 7.230 -0.015 1.00 78.50 95 ILE A N 1
ATOM 740 C CA . ILE A 1 95 ? 8.546 8.265 -1.014 1.00 78.50 95 ILE A CA 1
ATOM 741 C C . ILE A 1 95 ? 7.695 9.348 -0.335 1.00 78.50 95 ILE A C 1
ATOM 743 O O . ILE A 1 95 ? 6.467 9.361 -0.477 1.00 78.50 95 ILE A O 1
ATOM 747 N N . PRO A 1 96 ? 8.315 10.252 0.446 1.00 65.88 96 PRO A N 1
ATOM 748 C CA . PRO A 1 96 ? 7.575 11.242 1.209 1.00 65.88 96 PRO A CA 1
ATOM 749 C C . PRO A 1 96 ? 6.793 12.162 0.267 1.00 65.88 96 PRO A C 1
ATOM 751 O O . PRO A 1 96 ? 7.358 12.846 -0.585 1.00 65.88 96 PRO A O 1
ATOM 754 N N . SER A 1 97 ? 5.474 12.186 0.446 1.00 70.12 97 SER A N 1
ATOM 755 C CA . SER A 1 97 ? 4.570 13.144 -0.186 1.00 70.12 97 SER A CA 1
ATOM 756 C C . SER A 1 97 ? 3.982 14.030 0.908 1.00 70.12 97 SER A C 1
ATOM 758 O O . SER A 1 97 ? 3.591 13.549 1.973 1.00 70.12 97 SER A O 1
ATOM 760 N N . GLU A 1 98 ? 3.976 15.341 0.689 1.00 73.19 98 GLU A N 1
ATOM 761 C CA . GLU A 1 98 ? 3.547 16.302 1.702 1.00 73.19 98 GLU A CA 1
ATOM 762 C C . GLU A 1 98 ? 2.085 16.043 2.111 1.00 73.19 98 GLU A C 1
ATOM 764 O O . GLU A 1 98 ? 1.188 15.958 1.275 1.00 73.19 98 GLU A O 1
ATOM 769 N N 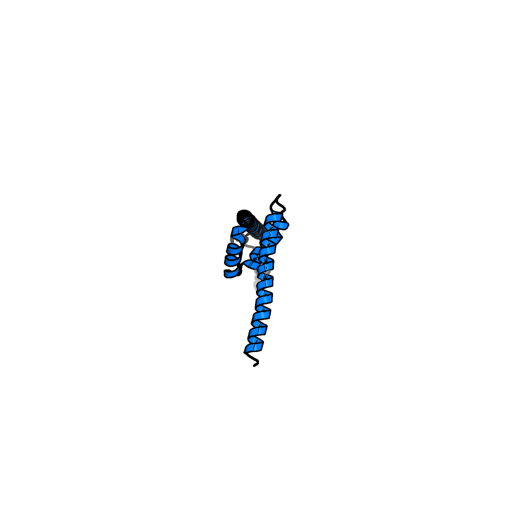. GLY A 1 99 ? 1.849 15.850 3.411 1.00 74.38 99 GLY A N 1
ATOM 770 C CA . GLY A 1 99 ? 0.523 15.543 3.958 1.00 74.38 99 GLY A CA 1
ATOM 771 C C . GLY A 1 99 ? 0.077 14.074 3.878 1.00 74.38 99 GLY A C 1
ATOM 772 O O . GLY A 1 99 ? -0.932 13.734 4.499 1.00 74.38 99 GLY A O 1
ATOM 773 N N . SER A 1 100 ? 0.811 13.173 3.210 1.00 82.25 100 SER A N 1
ATOM 774 C CA . SER A 1 100 ? 0.426 11.751 3.117 1.00 82.25 100 SER A CA 1
ATOM 775 C C . SER A 1 100 ? 0.764 10.946 4.381 1.00 82.25 100 SER A C 1
ATOM 777 O O . SER A 1 100 ? 0.030 10.024 4.747 1.00 82.25 100 SER A O 1
ATOM 779 N N . SER A 1 101 ? 1.827 11.328 5.099 1.00 84.19 101 SER A N 1
ATOM 780 C CA . SER A 1 101 ? 2.352 10.591 6.259 1.00 84.19 101 SER A CA 1
ATOM 781 C C . SER A 1 101 ? 1.329 10.420 7.384 1.00 84.19 101 SER A C 1
ATOM 783 O O . SER A 1 101 ? 1.281 9.368 8.013 1.00 84.19 101 SER A O 1
ATOM 785 N N . GLY A 1 102 ? 0.474 11.422 7.619 1.00 87.56 102 GLY A N 1
ATOM 786 C CA . GLY A 1 102 ? -0.578 11.342 8.636 1.00 87.56 102 GLY A CA 1
ATOM 787 C C . GLY A 1 102 ? -1.641 10.290 8.307 1.00 87.56 102 GLY A C 1
ATOM 788 O O . GLY A 1 102 ? -1.999 9.492 9.170 1.00 87.56 102 GLY A O 1
ATOM 789 N N . HIS A 1 103 ? -2.100 1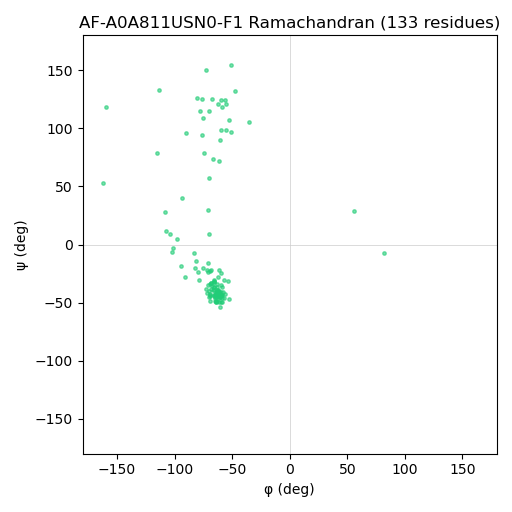0.231 7.052 1.00 90.06 103 HIS A N 1
ATOM 790 C CA . HIS A 1 103 ? -3.041 9.194 6.606 1.00 90.06 103 HIS A CA 1
ATOM 791 C C . HIS A 1 103 ? -2.395 7.801 6.630 1.00 90.06 103 HIS A C 1
ATOM 793 O O . HIS A 1 103 ? -3.030 6.837 7.048 1.00 90.06 103 HIS A O 1
ATOM 799 N N . LEU A 1 104 ? -1.120 7.682 6.245 1.00 91.06 104 LEU A N 1
ATOM 800 C CA . LEU A 1 104 ? -0.384 6.413 6.316 1.00 91.06 104 LEU A CA 1
ATOM 801 C C . LEU A 1 104 ? -0.223 5.907 7.759 1.00 91.06 104 LEU A C 1
ATOM 803 O O . LEU A 1 104 ? -0.349 4.708 8.001 1.00 91.06 104 LEU A O 1
ATOM 807 N N . LEU A 1 105 ? -0.018 6.802 8.731 1.00 91.31 105 LEU A N 1
ATOM 808 C CA . LEU A 1 105 ? 0.013 6.438 10.152 1.00 91.31 105 LEU A CA 1
ATOM 809 C C . LEU A 1 105 ? -1.346 5.942 10.659 1.00 91.31 105 LEU A C 1
ATOM 811 O O . LEU A 1 105 ? -1.388 4.989 11.435 1.00 91.31 105 LEU A O 1
ATOM 815 N N . GLN A 1 106 ? -2.452 6.522 10.185 1.00 91.69 106 GLN A N 1
ATOM 816 C CA . GLN A 1 106 ? -3.789 6.003 10.493 1.00 91.69 106 GLN A CA 1
ATOM 817 C C . GLN A 1 106 ? -3.965 4.578 9.950 1.00 91.69 106 GLN A C 1
ATOM 819 O O . GLN A 1 106 ? -4.462 3.706 10.659 1.00 91.69 106 GLN A O 1
ATOM 824 N N . TRP A 1 107 ? -3.516 4.308 8.719 1.00 92.56 107 TRP A N 1
ATOM 825 C CA . TRP A 1 107 ? -3.540 2.955 8.144 1.00 92.56 107 TRP A CA 1
ATOM 826 C C . TRP A 1 107 ? -2.706 1.970 8.958 1.00 92.56 107 TRP A C 1
ATOM 828 O O . TRP A 1 107 ? -3.151 0.855 9.237 1.00 92.56 107 TRP A O 1
ATOM 838 N N . HIS A 1 108 ? -1.524 2.406 9.381 1.00 90.69 108 HIS A N 1
ATOM 839 C CA . HIS A 1 108 ? -0.623 1.629 10.216 1.00 90.69 108 HIS A CA 1
ATOM 840 C C . HIS A 1 108 ? -1.249 1.273 11.574 1.00 90.69 108 HIS A C 1
ATOM 842 O O . HIS A 1 108 ? -1.208 0.115 11.982 1.00 90.69 108 HIS A O 1
ATOM 848 N N . GLU A 1 109 ? -1.880 2.230 12.262 1.00 90.44 109 GLU A N 1
ATOM 849 C CA . GLU A 1 109 ? -2.577 1.983 13.532 1.00 90.44 109 GLU A CA 1
ATOM 850 C C . GLU A 1 109 ? -3.683 0.932 13.373 1.00 90.44 109 GLU A C 1
ATOM 852 O O . GLU A 1 109 ? -3.770 -0.008 14.164 1.00 90.44 109 GLU A O 1
ATOM 857 N N . LYS A 1 110 ? -4.502 1.049 12.322 1.00 87.94 110 LYS A N 1
ATOM 858 C CA . LYS A 1 110 ? -5.589 0.098 12.051 1.00 87.94 110 LYS A CA 1
ATOM 859 C C . LYS A 1 110 ? -5.071 -1.310 11.765 1.00 87.94 110 LYS A C 1
ATOM 861 O O . LYS A 1 110 ? -5.648 -2.279 12.260 1.00 87.94 110 LYS A O 1
ATOM 866 N N . HIS A 1 111 ? -3.977 -1.425 11.012 1.00 87.06 111 HIS A N 1
ATOM 867 C CA . HIS A 1 111 ? -3.302 -2.700 10.785 1.00 87.06 111 HIS A CA 1
ATOM 868 C C . HIS A 1 111 ? -2.781 -3.297 12.105 1.00 87.06 111 HIS A C 1
ATOM 870 O O . HIS A 1 111 ? -3.098 -4.443 12.421 1.00 87.06 111 HIS A O 1
ATOM 876 N N . LEU A 1 112 ? -2.065 -2.511 12.920 1.00 82.19 112 LEU A N 1
ATOM 877 C CA . LEU A 1 112 ? -1.551 -2.961 14.218 1.00 82.19 112 LEU A CA 1
ATOM 878 C C . LEU A 1 112 ? -2.662 -3.409 15.170 1.00 82.19 112 LEU A C 1
ATOM 880 O O . LEU A 1 112 ? -2.531 -4.455 15.802 1.00 82.19 112 LEU A O 1
ATOM 884 N N . LEU A 1 113 ? -3.762 -2.656 15.258 1.00 83.44 113 LEU A N 1
ATOM 885 C CA . LEU A 1 113 ? -4.914 -3.027 16.079 1.00 83.44 113 LEU A CA 1
ATOM 886 C C . LEU A 1 113 ? -5.455 -4.402 15.681 1.00 83.44 113 LEU A C 1
ATOM 888 O O . LEU A 1 113 ? -5.659 -5.232 16.560 1.00 83.44 113 LEU A O 1
ATOM 892 N N . LYS A 1 114 ? -5.624 -4.676 14.381 1.00 80.75 114 LYS A N 1
ATOM 893 C CA . LYS A 1 114 ? -6.086 -5.983 13.888 1.00 80.75 114 LYS A CA 1
ATOM 894 C C . LYS A 1 114 ? -5.109 -7.112 14.210 1.00 80.75 114 LYS A C 1
ATOM 896 O O . LYS A 1 114 ? -5.523 -8.122 14.771 1.00 80.75 114 LYS A O 1
ATOM 901 N N . VAL A 1 115 ? -3.817 -6.932 13.935 1.00 77.62 115 VAL A N 1
ATOM 902 C CA . VAL A 1 115 ? -2.793 -7.960 14.198 1.00 77.62 115 VAL A CA 1
ATOM 903 C C . VAL A 1 115 ? -2.689 -8.280 15.694 1.00 77.62 115 VAL A C 1
ATOM 905 O O . VAL A 1 115 ? -2.657 -9.449 16.084 1.00 77.62 115 VAL A O 1
ATOM 908 N N . VAL A 1 116 ? -2.703 -7.258 16.556 1.00 75.75 116 VAL A N 1
ATOM 909 C CA . VAL A 1 116 ? -2.685 -7.438 18.017 1.00 75.75 116 VAL A CA 1
ATOM 910 C C . VAL A 1 116 ? -3.967 -8.114 18.496 1.00 75.75 116 VAL A C 1
ATOM 912 O O . VAL A 1 116 ? -3.910 -8.994 19.354 1.00 75.75 116 VAL A O 1
ATOM 915 N N . LEU A 1 117 ? -5.120 -7.762 17.925 1.00 70.94 117 LEU A N 1
ATOM 916 C CA . LEU A 1 117 ? -6.392 -8.388 18.261 1.00 70.94 117 LEU A CA 1
ATOM 917 C C . LEU A 1 117 ? -6.397 -9.871 17.868 1.00 70.94 117 LEU A C 1
ATOM 919 O O . LEU A 1 117 ? -6.713 -10.709 18.702 1.00 70.94 117 LEU A O 1
ATOM 923 N N . VAL A 1 118 ? -5.945 -10.235 16.668 1.00 67.06 118 VAL A N 1
ATOM 924 C CA . VAL A 1 118 ? -5.816 -11.643 16.249 1.00 67.06 118 VAL A CA 1
ATOM 925 C C . VAL A 1 118 ? -4.839 -12.409 17.147 1.00 67.06 118 VAL A C 1
ATOM 927 O O . VAL A 1 118 ? -5.142 -13.530 17.550 1.00 67.06 118 VAL A O 1
ATOM 930 N N . ALA A 1 119 ? -3.713 -11.811 17.546 1.00 70.56 119 ALA A N 1
ATOM 931 C CA . ALA A 1 119 ? -2.764 -12.442 18.465 1.00 70.56 119 ALA A CA 1
ATOM 932 C C . ALA A 1 119 ? -3.357 -12.657 19.871 1.00 70.56 119 ALA A C 1
ATOM 934 O O . ALA A 1 119 ? -3.211 -13.732 20.458 1.00 70.56 119 ALA A O 1
ATOM 935 N N . LEU A 1 120 ? -4.073 -11.664 20.408 1.00 69.00 120 LEU A N 1
ATOM 936 C CA . LEU A 1 120 ? -4.729 -11.755 21.713 1.00 69.00 120 LEU A CA 1
ATOM 937 C C . LEU A 1 120 ? -5.909 -12.726 21.690 1.00 69.00 120 LEU A C 1
ATOM 939 O O . LEU A 1 120 ? -6.025 -13.550 22.592 1.00 69.00 120 LEU A O 1
ATOM 943 N N . TYR A 1 121 ? -6.755 -12.678 20.662 1.00 64.19 121 TYR A N 1
ATOM 944 C CA . TYR A 1 121 ? -7.896 -13.578 20.497 1.00 64.19 121 TYR A CA 1
ATOM 945 C C . TYR A 1 121 ? -7.438 -14.991 20.156 1.00 64.19 121 TYR A C 1
ATOM 947 O O . TYR A 1 121 ? -8.043 -15.937 20.639 1.00 64.19 121 TYR A O 1
ATOM 955 N N . GLY A 1 122 ? -6.353 -15.163 19.403 1.00 60.19 122 GLY A N 1
ATOM 956 C CA . GLY A 1 122 ? -5.691 -16.445 19.184 1.00 60.19 122 GLY A CA 1
ATOM 957 C C . GLY A 1 122 ? -5.193 -17.031 20.501 1.00 60.19 122 GLY A C 1
ATOM 958 O O . GLY A 1 122 ? -5.604 -18.126 20.873 1.00 60.19 122 GLY A O 1
ATOM 959 N N . CYS A 1 123 ? -4.413 -16.275 21.278 1.00 63.25 123 CYS A N 1
ATOM 960 C CA . CYS A 1 123 ? -3.979 -16.692 22.615 1.00 63.25 123 CYS A CA 1
ATOM 961 C C . CYS A 1 123 ? -5.158 -16.979 23.554 1.00 63.25 123 CYS A C 1
ATOM 963 O O . CYS A 1 123 ? -5.138 -17.965 24.289 1.00 63.25 123 CYS A O 1
ATOM 965 N N . PHE A 1 124 ? -6.207 -16.159 23.528 1.00 61.03 124 PHE A N 1
ATOM 966 C CA . PHE A 1 124 ? -7.381 -16.323 24.381 1.00 61.03 124 PHE A CA 1
ATOM 967 C C . PHE A 1 124 ? -8.235 -17.524 23.957 1.00 61.03 124 PHE A C 1
ATOM 969 O O . PHE A 1 124 ? -8.643 -18.315 24.804 1.00 61.03 124 PHE A O 1
ATOM 976 N N . ARG A 1 125 ? -8.444 -17.729 22.652 1.00 62.53 125 ARG A N 1
ATOM 977 C CA . ARG A 1 125 ? -9.185 -18.857 22.073 1.00 62.53 125 ARG A CA 1
ATOM 978 C C . ARG A 1 125 ? -8.419 -20.165 22.235 1.00 62.53 125 ARG A C 1
ATOM 980 O O . ARG A 1 125 ? -9.035 -21.147 22.622 1.00 62.53 125 ARG A O 1
ATOM 987 N N . ILE A 1 126 ? -7.095 -20.181 22.061 1.00 65.50 126 ILE A N 1
ATOM 988 C CA . ILE A 1 126 ? -6.237 -21.337 22.376 1.00 65.50 126 ILE A CA 1
ATOM 989 C C . ILE A 1 126 ? -6.315 -21.656 23.870 1.00 65.50 126 ILE A C 1
ATOM 991 O O . ILE A 1 126 ? -6.479 -22.811 24.245 1.00 65.50 126 ILE A O 1
ATOM 995 N N . ARG A 1 127 ? -6.271 -20.644 24.744 1.00 62.19 127 ARG A N 1
ATOM 996 C CA . ARG A 1 127 ? -6.358 -20.836 26.198 1.00 62.19 127 ARG A CA 1
ATOM 997 C C . ARG A 1 127 ? -7.744 -21.288 26.661 1.00 62.19 127 ARG A C 1
ATOM 999 O O . ARG A 1 127 ? -7.823 -22.086 27.590 1.00 62.19 127 ARG A O 1
ATOM 1006 N N . ILE A 1 128 ? -8.820 -20.838 26.015 1.00 69.19 128 ILE A N 1
ATOM 1007 C CA . ILE A 1 128 ? -10.189 -21.324 26.246 1.00 69.19 128 ILE A CA 1
ATOM 1008 C C . ILE A 1 128 ? -10.351 -22.754 25.733 1.00 69.19 128 ILE A C 1
ATOM 1010 O O . ILE A 1 128 ? -10.826 -23.600 26.482 1.00 69.19 128 ILE A O 1
ATOM 1014 N N . VAL A 1 129 ? -9.920 -23.054 24.505 1.00 70.50 129 VAL A N 1
ATOM 1015 C CA . VAL A 1 129 ? -10.011 -24.403 23.923 1.00 70.50 129 VAL A CA 1
ATOM 1016 C C . VAL A 1 129 ? -9.170 -25.392 24.729 1.00 70.50 129 VAL A C 1
ATOM 1018 O O . VAL A 1 129 ? -9.665 -26.456 25.072 1.00 70.50 129 VAL A O 1
ATOM 1021 N N . HIS A 1 130 ? -7.962 -25.020 25.155 1.00 70.81 130 HIS A N 1
ATOM 1022 C CA . HIS A 1 130 ? -7.148 -25.844 26.050 1.00 70.81 130 HIS A CA 1
ATOM 1023 C C . HIS A 1 130 ? -7.817 -26.058 27.419 1.00 70.81 130 HIS A C 1
ATOM 1025 O O . HIS A 1 130 ? -7.686 -27.121 28.012 1.00 70.81 130 HIS A O 1
ATOM 1031 N N . LYS A 1 131 ? -8.563 -25.077 27.944 1.00 68.44 131 LYS A N 1
ATOM 1032 C CA . LYS A 1 131 ? -9.258 -25.199 29.240 1.00 68.44 131 LYS A CA 1
ATOM 1033 C C . LYS A 1 131 ? -10.608 -25.923 29.152 1.00 68.44 131 LYS A C 1
ATOM 1035 O O . LYS A 1 131 ? -11.082 -26.415 30.171 1.00 68.44 131 LYS A O 1
ATOM 1040 N N . LEU A 1 132 ? -11.202 -25.993 27.961 1.00 72.12 132 LEU A N 1
ATOM 1041 C CA . LEU A 1 132 ? -12.421 -26.752 27.665 1.00 72.12 132 LEU A CA 1
ATOM 1042 C C . LEU A 1 132 ? -12.137 -28.185 27.192 1.00 72.12 132 LEU A C 1
ATOM 1044 O O . LEU A 1 132 ? -12.979 -29.044 27.400 1.00 72.12 132 LEU A O 1
ATOM 1048 N N . TYR A 1 133 ? -10.983 -28.445 26.570 1.00 69.88 133 TYR A N 1
ATOM 1049 C CA . TYR A 1 133 ? -10.595 -29.772 26.069 1.00 69.88 133 TYR A CA 1
ATOM 1050 C C . TYR A 1 133 ? -9.732 -30.570 27.064 1.00 69.88 133 TYR A C 1
ATOM 1052 O O . TYR A 1 133 ? -9.619 -31.783 26.940 1.00 69.88 133 TYR A O 1
ATOM 1060 N N . TYR A 1 134 ? -9.118 -29.905 28.052 1.00 62.84 134 TYR A N 1
ATOM 1061 C CA . TYR A 1 134 ? -8.294 -30.538 29.097 1.00 62.84 134 TYR A CA 1
ATOM 1062 C C . TYR A 1 134 ? -8.973 -30.544 30.481 1.00 62.84 134 TYR A C 1
ATOM 1064 O O . TYR A 1 134 ? -8.306 -30.507 31.518 1.00 62.84 134 TYR A O 1
ATOM 1072 N N . ARG A 1 135 ? -10.308 -30.552 30.500 1.00 52.75 135 ARG A N 1
ATOM 1073 C CA . ARG A 1 135 ? -11.145 -30.817 31.674 1.00 52.75 135 ARG A CA 1
ATOM 1074 C C . ARG A 1 135 ? -12.113 -31.937 31.331 1.00 52.75 135 ARG A C 1
ATOM 1076 O O . ARG A 1 135 ? -12.384 -32.741 32.247 1.00 52.75 135 ARG A O 1
#

Solvent-accessible surface area (backbone atoms only — not comparable to full-atom values): 8307 Å² total; per-residue (Å²): 136,86,81,78,78,83,65,66,62,76,80,66,60,64,67,66,74,71,35,83,88,56,71,68,81,66,97,78,68,88,69,73,77,75,71,67,81,53,68,66,58,52,52,49,53,55,49,52,52,52,54,54,51,47,55,52,50,51,53,54,62,71,68,56,51,82,90,53,44,66,63,51,53,51,56,30,51,78,66,72,36,53,68,57,52,52,53,52,48,57,56,46,65,76,56,80,50,93,80,48,63,65,58,46,49,52,53,49,52,55,51,50,52,52,55,53,47,52,51,50,49,47,54,50,49,52,53,47,50,51,58,66,72,73,108

Secondary structure (DSSP, 8-state):
-------GGGGG--GGGG-TT-----S--------PPPHHHHHHHHHHHHHHHHHHHHHHHHHS-HHHHHHHHHHHHHTT-HHHHHHHHHHHHHS--TTHHHHHHHHHHHHHHHHHHHHHHHHHHHHHHHHHH--

Organism: Ceratitis capitata (NCBI:txid7213)

Radius of gyration: 35.39 Å; Cα contacts (8 Å, |Δi|>4): 33; chains: 1; bounding box: 75×69×93 Å

Sequence (135 aa):
MAKNTSSSAFRKIDVDQYNEDNFKEDEADAISATVGPDENEITTLLTQGKDNALNTTLRVLLSIKSSQMDQAVEALEQNDLLDVLMKYIYRGFEIPSEGSSGHLLQWHEKHLLKVVLVALYGCFRIRIVHKLYYR

Foldseek 3Di:
DDDPPPPCVVVVPPPVVPPPVPDDPPPPDPPPPPVDPPPVVVVVVVVVVVVVVLVVVLVVLQVDDLVCLLVVVVVCVVVVCLVVLVVSLVVCVVVDDPPSVVSSVSNVVSSVVVVVCCVVVVVVVVVVCCVVVVD

Mean predicted aligned error: 16.79 Å